Protein AF-A0A2M8NHP6-F1 (afdb_monomer_lite)

Radius of gyration: 16.98 Å; chains: 1; bounding box: 41×36×42 Å

Sequence (104 aa):
MKKRVIIGGILVTLALIVVCSGAGMTAIRRSGVAPPQFVIDLGPVQALGRLSTIPVCSYATSCLLDPSGRDVAIYTIWIIQRPALPGAPSRAIRLASLVIDDGS

Secondary structure (DSSP, 8-state):
-HHHHHHHHHHHHHHHHHHHSHHHHHHHHTTSSPPPPEEEE-SSEEEEEEEEEE-S--SHHHHHH-TT-PPEEEEEEEEEEPPSSTTSPPEEEEEEEEEE----

Foldseek 3Di:
DVVLLVVLVVVVVVLCCQCVPPVNLVCQQQVVDPRDFDWRPNDQKIKTKDKDWAQPCPDPVVCVVCVVRDTWIKIWIWIWGHDPDPPDDIDIDTPDIHTRDNDD

pLDDT: mean 76.01, std 10.3, range [48.09, 89.88]

Structure (mmCIF, N/CA/C/O backbone):
data_AF-A0A2M8NHP6-F1
#
_entry.id   AF-A0A2M8NHP6-F1
#
loop_
_atom_site.group_PDB
_atom_site.id
_atom_site.type_symbol
_atom_site.label_atom_id
_atom_site.label_alt_id
_atom_site.label_comp_id
_atom_site.label_asym_id
_atom_site.label_entity_id
_atom_site.label_seq_id
_atom_site.pdbx_PDB_ins_code
_atom_site.Cartn_x
_atom_site.Cartn_y
_atom_site.Cartn_z
_atom_site.occupancy
_atom_site.B_iso_or_equiv
_atom_site.auth_seq_id
_atom_site.auth_comp_id
_atom_site.auth_asym_id
_atom_site.auth_atom_id
_atom_site.pdbx_PDB_model_num
ATOM 1 N N . MET A 1 1 ? -20.385 -3.150 12.628 1.00 56.59 1 MET A N 1
ATOM 2 C CA . MET A 1 1 ? -18.909 -3.063 12.755 1.00 56.59 1 MET A CA 1
ATOM 3 C C . MET A 1 1 ? -18.181 -4.341 12.328 1.00 56.59 1 MET A C 1
ATOM 5 O O . MET A 1 1 ? -17.374 -4.241 11.416 1.00 56.59 1 MET A O 1
ATOM 9 N N . LYS A 1 2 ? -18.503 -5.534 12.864 1.00 61.75 2 LYS A N 1
ATOM 10 C CA . LYS A 1 2 ? -17.843 -6.817 12.501 1.00 61.75 2 LYS A CA 1
ATOM 11 C C . LYS A 1 2 ? -17.704 -7.087 10.990 1.00 61.75 2 LYS A C 1
ATOM 13 O O . LYS A 1 2 ? -16.614 -7.404 10.537 1.00 61.75 2 LYS A O 1
ATOM 18 N N . LYS A 1 3 ? -18.763 -6.887 10.191 1.00 67.31 3 LYS A N 1
ATOM 19 C CA . LYS A 1 3 ? -18.718 -7.121 8.730 1.00 67.31 3 LYS A CA 1
ATOM 20 C C . LYS A 1 3 ? -17.719 -6.218 7.988 1.00 67.31 3 LYS A C 1
ATOM 22 O O . LYS A 1 3 ? -17.046 -6.693 7.086 1.00 67.31 3 LYS A O 1
ATOM 27 N N . ARG A 1 4 ? -17.581 -4.944 8.384 1.00 67.19 4 ARG A N 1
ATOM 28 C CA . ARG A 1 4 ? -16.633 -4.001 7.754 1.00 67.19 4 ARG A CA 1
ATOM 29 C C . ARG A 1 4 ? -15.181 -4.375 8.045 1.00 67.19 4 ARG A C 1
ATOM 31 O O . ARG A 1 4 ? -14.353 -4.293 7.152 1.00 67.19 4 ARG A O 1
ATOM 38 N N . VAL A 1 5 ? -14.908 -4.848 9.261 1.00 70.88 5 VAL A N 1
ATOM 39 C CA . VAL A 1 5 ? -13.578 -5.338 9.652 1.00 70.88 5 VAL A CA 1
ATOM 40 C C . VAL A 1 5 ? -13.223 -6.620 8.896 1.00 70.88 5 VAL A C 1
ATOM 42 O O . VAL A 1 5 ? -12.102 -6.751 8.429 1.00 70.88 5 VAL A O 1
ATOM 45 N N . ILE A 1 6 ? -14.180 -7.536 8.711 1.00 76.00 6 ILE A N 1
ATOM 46 C CA . ILE A 1 6 ? -13.959 -8.772 7.942 1.00 76.00 6 ILE A CA 1
ATOM 47 C C . ILE A 1 6 ? -13.684 -8.453 6.466 1.00 76.00 6 ILE A C 1
ATOM 49 O O . ILE A 1 6 ? -12.695 -8.922 5.918 1.00 76.00 6 ILE A O 1
ATOM 53 N N . ILE A 1 7 ? -14.512 -7.614 5.836 1.00 78.94 7 ILE A N 1
ATOM 54 C CA . ILE A 1 7 ? -14.338 -7.230 4.425 1.00 78.94 7 ILE A CA 1
ATOM 55 C C . ILE A 1 7 ? -13.028 -6.457 4.228 1.00 78.94 7 ILE A C 1
ATOM 57 O O . ILE A 1 7 ? -12.269 -6.760 3.313 1.00 78.94 7 ILE A O 1
ATOM 61 N N . GLY A 1 8 ? -12.735 -5.497 5.109 1.00 73.50 8 GLY A N 1
ATOM 62 C CA . GLY A 1 8 ? -11.481 -4.751 5.073 1.00 73.50 8 GLY A CA 1
ATOM 63 C C . GLY A 1 8 ? -10.269 -5.658 5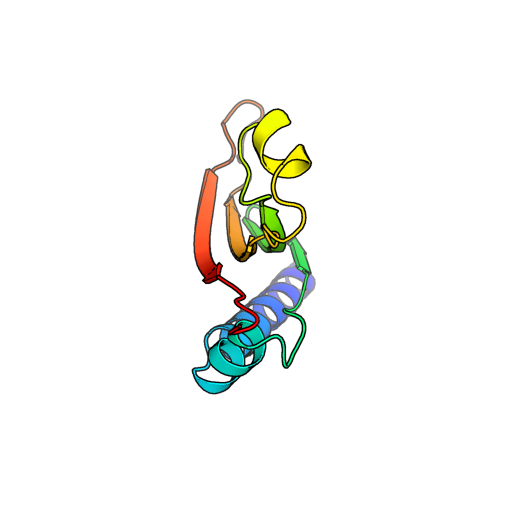.276 1.00 73.50 8 GLY A C 1
ATOM 64 O O . GLY A 1 8 ? -9.297 -5.541 4.541 1.00 73.50 8 GLY A O 1
ATOM 65 N N . GLY A 1 9 ? -10.344 -6.605 6.213 1.00 76.25 9 GLY A N 1
ATOM 66 C CA . GLY A 1 9 ? -9.293 -7.594 6.443 1.00 76.25 9 GLY A CA 1
ATOM 67 C C . GLY A 1 9 ? -9.025 -8.441 5.202 1.00 76.25 9 GLY A C 1
ATOM 68 O O . GLY A 1 9 ? -7.881 -8.530 4.775 1.00 76.25 9 GLY A O 1
ATOM 69 N N . ILE A 1 10 ? -10.074 -8.975 4.566 1.00 81.25 10 ILE A N 1
ATOM 70 C CA . ILE A 1 10 ? -9.953 -9.765 3.330 1.00 81.25 10 ILE A CA 1
ATOM 71 C C . ILE A 1 10 ? -9.313 -8.937 2.209 1.00 81.25 10 ILE A C 1
ATOM 73 O O . ILE A 1 10 ? -8.427 -9.437 1.523 1.00 81.25 10 ILE A O 1
ATOM 77 N N . LEU A 1 11 ? -9.709 -7.671 2.044 1.00 78.38 11 LEU A N 1
ATOM 78 C CA . LEU A 1 11 ? -9.118 -6.775 1.044 1.00 78.38 11 LEU A CA 1
ATOM 79 C C . LEU A 1 11 ? -7.633 -6.505 1.313 1.00 78.38 11 LEU A C 1
ATOM 81 O O . LEU A 1 11 ? -6.837 -6.533 0.377 1.00 78.38 11 LEU A O 1
ATOM 85 N N . VAL A 1 12 ? -7.246 -6.298 2.577 1.00 75.19 12 VAL A N 1
ATOM 86 C CA . VAL A 1 12 ? -5.834 -6.149 2.968 1.00 75.19 12 VAL A CA 1
ATOM 87 C C . VAL A 1 12 ? -5.059 -7.427 2.668 1.00 75.19 12 VAL A C 1
ATOM 89 O O . VAL A 1 12 ? -3.982 -7.363 2.082 1.00 75.19 12 VAL A O 1
ATOM 92 N N . THR A 1 13 ? -5.595 -8.592 3.038 1.00 78.38 13 THR A N 1
ATOM 93 C CA . THR A 1 13 ? -4.943 -9.881 2.787 1.00 78.38 13 THR A CA 1
ATOM 94 C C . THR A 1 13 ? -4.793 -10.140 1.292 1.00 78.38 13 THR A C 1
ATOM 96 O O . THR A 1 13 ? -3.718 -10.535 0.856 1.00 78.38 13 THR A O 1
ATOM 99 N N . LEU A 1 14 ? -5.823 -9.861 0.492 1.00 78.31 14 LEU A N 1
ATOM 100 C CA . LEU A 1 14 ? -5.766 -10.004 -0.960 1.00 78.31 14 LEU A CA 1
ATOM 101 C C . LEU A 1 14 ? -4.716 -9.064 -1.568 1.00 78.31 14 LEU A C 1
ATOM 103 O O . LEU A 1 14 ? -3.890 -9.505 -2.361 1.00 78.31 14 LEU A O 1
ATOM 107 N N . ALA A 1 15 ? -4.699 -7.791 -1.158 1.00 73.06 15 ALA A N 1
ATOM 108 C CA . ALA A 1 15 ? -3.709 -6.820 -1.616 1.00 73.06 15 ALA A CA 1
ATOM 109 C C . ALA A 1 15 ? -2.281 -7.248 -1.247 1.00 73.06 15 ALA A C 1
ATOM 111 O O . ALA A 1 15 ? -1.384 -7.170 -2.083 1.00 73.06 15 ALA A O 1
ATOM 112 N N . LEU A 1 16 ? -2.074 -7.762 -0.032 1.00 74.00 16 LEU A N 1
ATOM 113 C CA . LEU A 1 16 ? -0.789 -8.312 0.395 1.00 74.00 16 LEU A CA 1
ATOM 114 C C . LEU A 1 16 ? -0.395 -9.547 -0.413 1.00 74.00 16 LEU A C 1
ATOM 116 O O . LEU A 1 16 ? 0.764 -9.659 -0.782 1.00 74.00 16 LEU A O 1
ATOM 120 N N . ILE A 1 17 ? -1.324 -10.451 -0.730 1.00 76.12 17 ILE A N 1
ATOM 121 C CA . ILE A 1 17 ? -1.031 -11.621 -1.568 1.00 76.12 17 ILE A CA 1
ATOM 122 C C . ILE A 1 17 ? -0.616 -11.176 -2.970 1.00 76.12 17 ILE A C 1
ATOM 124 O O . ILE A 1 17 ? 0.395 -11.651 -3.477 1.00 76.12 17 ILE A O 1
ATOM 128 N N . VAL A 1 18 ? -1.349 -10.245 -3.588 1.00 73.75 18 VAL A N 1
ATOM 129 C CA . VAL A 1 18 ? -1.007 -9.750 -4.928 1.00 73.75 18 VAL A CA 1
ATOM 130 C C . VAL A 1 18 ? 0.347 -9.048 -4.905 1.00 73.75 18 VAL A C 1
ATOM 132 O O . VAL A 1 18 ? 1.216 -9.403 -5.696 1.00 73.75 18 VAL A O 1
ATOM 135 N N . VAL A 1 19 ? 0.568 -8.114 -3.975 1.00 71.62 19 VAL A N 1
ATOM 136 C CA . VAL A 1 19 ? 1.813 -7.336 -3.909 1.00 71.62 19 VAL A CA 1
ATOM 137 C C . VAL A 1 19 ? 3.003 -8.195 -3.497 1.00 71.62 19 VAL A C 1
ATOM 139 O O . VAL A 1 19 ? 4.049 -8.066 -4.114 1.00 71.62 19 VAL A O 1
ATOM 142 N N . CYS A 1 20 ? 2.872 -9.055 -2.485 1.00 73.25 20 CYS A N 1
ATOM 143 C CA . CYS A 1 20 ? 3.967 -9.891 -1.983 1.00 73.25 20 CYS A CA 1
ATOM 144 C C . CYS A 1 20 ? 4.156 -11.189 -2.780 1.00 73.25 20 CYS A C 1
ATOM 146 O O . CYS A 1 20 ? 5.117 -11.915 -2.526 1.00 73.25 20 CYS A O 1
ATOM 148 N N . SER A 1 21 ? 3.282 -11.504 -3.744 1.00 77.19 21 SER A N 1
ATOM 149 C CA . SER A 1 21 ? 3.565 -12.577 -4.698 1.00 77.19 21 SER A CA 1
ATOM 150 C C . SER A 1 21 ? 4.817 -12.226 -5.503 1.00 77.19 21 SER A C 1
ATOM 152 O O . SER A 1 21 ? 5.014 -11.073 -5.888 1.00 77.19 21 SER A O 1
ATOM 154 N N . GLY A 1 22 ? 5.669 -13.215 -5.790 1.00 71.56 22 GLY A N 1
ATOM 155 C CA . GLY A 1 22 ? 6.882 -12.986 -6.582 1.00 71.56 22 GLY A CA 1
ATOM 156 C C . GLY A 1 22 ? 6.578 -12.304 -7.922 1.00 71.56 22 GLY A C 1
ATOM 157 O O . GLY A 1 22 ? 7.234 -11.327 -8.273 1.00 71.56 22 GLY A O 1
ATOM 158 N N . ALA A 1 23 ? 5.518 -12.745 -8.609 1.00 72.06 23 ALA A N 1
ATOM 159 C CA . ALA A 1 23 ? 5.065 -12.163 -9.871 1.00 72.06 23 ALA A CA 1
ATOM 160 C C . ALA A 1 23 ? 4.580 -10.710 -9.714 1.00 72.06 23 ALA A C 1
ATOM 162 O O . ALA A 1 23 ? 5.007 -9.836 -10.469 1.00 72.06 23 ALA A O 1
ATOM 163 N N . GLY A 1 24 ? 3.745 -10.429 -8.708 1.00 71.94 24 GLY A N 1
ATOM 164 C CA . GLY A 1 24 ? 3.248 -9.079 -8.443 1.00 71.94 24 GLY A CA 1
ATOM 165 C C . GLY A 1 24 ? 4.364 -8.110 -8.064 1.00 71.94 24 GLY A C 1
ATOM 166 O O . GLY A 1 24 ? 4.447 -7.032 -8.647 1.00 71.94 24 GLY A O 1
ATOM 167 N N . MET A 1 25 ? 5.292 -8.517 -7.189 1.00 73.88 25 MET A N 1
ATOM 168 C CA . MET A 1 25 ? 6.478 -7.715 -6.876 1.00 73.88 25 MET A CA 1
ATOM 169 C C . MET A 1 25 ? 7.289 -7.406 -8.131 1.00 73.88 25 MET A C 1
ATOM 171 O O . MET A 1 25 ? 7.691 -6.264 -8.316 1.00 73.88 25 MET A O 1
ATOM 175 N N . THR A 1 26 ? 7.537 -8.390 -9.002 1.00 76.56 26 THR A N 1
ATOM 176 C CA . THR A 1 26 ? 8.321 -8.156 -10.226 1.00 76.56 26 THR A CA 1
ATOM 177 C C . THR A 1 26 ? 7.615 -7.240 -11.221 1.00 76.56 26 THR A C 1
ATOM 179 O O . THR A 1 26 ? 8.267 -6.381 -11.811 1.00 76.56 26 THR A O 1
ATOM 182 N N . ALA A 1 27 ? 6.295 -7.377 -11.377 1.00 75.44 27 ALA A N 1
ATOM 183 C CA . ALA A 1 27 ? 5.499 -6.538 -12.267 1.00 75.44 27 ALA A CA 1
ATOM 184 C C . ALA A 1 27 ? 5.433 -5.087 -11.771 1.00 75.44 27 ALA A C 1
ATOM 186 O O . ALA A 1 27 ? 5.567 -4.162 -12.568 1.00 75.44 27 ALA A O 1
ATOM 187 N N . ILE A 1 28 ? 5.290 -4.894 -10.456 1.00 76.50 28 ILE A N 1
ATOM 188 C CA . ILE A 1 28 ? 5.318 -3.570 -9.826 1.00 76.50 28 ILE A CA 1
ATOM 189 C C . ILE A 1 28 ? 6.723 -2.971 -9.900 1.00 76.50 28 ILE A C 1
ATOM 191 O O . ILE A 1 28 ? 6.856 -1.795 -10.211 1.00 76.50 28 ILE A O 1
ATOM 195 N N . ARG A 1 29 ? 7.775 -3.763 -9.638 1.00 75.19 29 ARG A N 1
ATOM 196 C CA . ARG A 1 29 ? 9.161 -3.271 -9.679 1.00 75.19 29 ARG A CA 1
ATOM 197 C C . ARG A 1 29 ? 9.530 -2.709 -11.038 1.00 75.19 29 ARG A C 1
ATOM 199 O O . ARG A 1 29 ? 10.154 -1.668 -11.056 1.00 75.19 29 ARG A O 1
ATOM 206 N N . ARG A 1 30 ? 9.144 -3.387 -12.122 1.00 78.19 30 ARG A N 1
ATOM 207 C CA . ARG A 1 30 ? 9.448 -2.996 -13.510 1.00 78.19 30 ARG A CA 1
ATOM 208 C C . ARG A 1 30 ? 8.455 -1.988 -14.097 1.00 78.19 30 ARG A C 1
ATOM 210 O O . ARG A 1 30 ? 8.345 -1.899 -15.316 1.00 78.19 30 ARG A O 1
ATOM 217 N N . SER A 1 31 ? 7.638 -1.347 -13.260 1.00 72.31 31 SER A N 1
ATOM 218 C CA . SER A 1 31 ? 6.560 -0.437 -13.679 1.00 72.31 31 SER A CA 1
ATOM 219 C C . SER A 1 31 ? 5.575 -1.010 -14.706 1.00 72.31 31 SER A C 1
ATOM 221 O O . SER A 1 31 ? 4.845 -0.270 -15.361 1.00 72.31 31 SER A O 1
ATOM 223 N N . GLY A 1 32 ? 5.493 -2.338 -14.825 1.00 71.56 32 GLY A N 1
ATOM 224 C CA . GLY A 1 32 ? 4.536 -3.008 -15.705 1.00 71.56 32 GLY A CA 1
ATOM 225 C C . GLY A 1 32 ? 3.107 -2.954 -15.163 1.00 71.56 32 GLY A C 1
ATOM 226 O O . GLY A 1 32 ? 2.152 -3.069 -15.926 1.00 71.56 32 GLY A O 1
ATOM 227 N N . VAL A 1 33 ? 2.953 -2.772 -13.846 1.00 76.81 33 VAL A N 1
ATOM 228 C CA . VAL A 1 33 ? 1.663 -2.603 -13.167 1.00 76.81 33 VAL A CA 1
ATOM 229 C C . VAL A 1 33 ? 1.798 -1.545 -12.075 1.00 76.81 33 VAL A C 1
ATOM 231 O O . VAL A 1 33 ? 2.678 -1.637 -11.219 1.00 76.81 33 VAL A O 1
ATOM 234 N N . ALA A 1 34 ? 0.892 -0.564 -12.062 1.00 79.12 34 ALA A N 1
ATOM 235 C CA . ALA A 1 34 ? 0.827 0.415 -10.982 1.00 79.12 34 ALA A CA 1
ATOM 236 C C . ALA A 1 34 ? 0.450 -0.279 -9.658 1.00 79.12 34 ALA A C 1
ATOM 238 O O . ALA A 1 34 ? -0.532 -1.030 -9.617 1.00 79.12 34 ALA A O 1
ATOM 239 N N . PRO A 1 35 ? 1.188 -0.045 -8.559 1.00 81.19 35 PRO A N 1
ATOM 240 C CA . PRO A 1 35 ? 0.879 -0.688 -7.294 1.00 81.19 35 PRO A CA 1
ATOM 241 C C . PRO A 1 35 ? -0.467 -0.194 -6.739 1.00 81.19 35 PRO A C 1
ATOM 243 O O . PRO A 1 35 ? -0.792 0.993 -6.860 1.00 81.19 35 PRO A O 1
ATOM 246 N N . PRO A 1 36 ? -1.246 -1.066 -6.077 1.00 81.88 36 PRO A N 1
ATOM 247 C CA . PRO A 1 3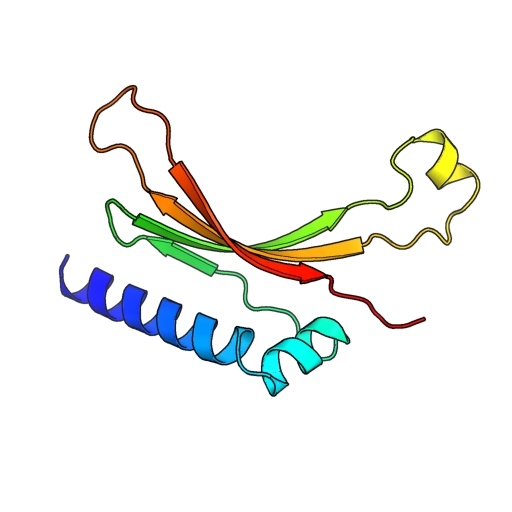6 ? -2.551 -0.692 -5.553 1.00 81.88 36 PRO A CA 1
ATOM 248 C C . PRO A 1 36 ? -2.409 0.342 -4.433 1.00 81.88 36 PRO A C 1
ATOM 250 O O . PRO A 1 36 ? -1.694 0.125 -3.455 1.00 81.88 36 PRO A O 1
ATOM 253 N N . GLN A 1 37 ? -3.121 1.459 -4.533 1.00 86.62 37 GLN A N 1
ATOM 254 C CA . GLN A 1 37 ? -3.193 2.438 -3.451 1.00 86.62 37 GLN A CA 1
ATOM 255 C C . GLN A 1 37 ? -4.452 2.195 -2.628 1.00 86.62 37 GLN A C 1
ATOM 257 O O . GLN A 1 37 ? -5.552 2.123 -3.174 1.00 86.62 37 GLN A O 1
ATOM 262 N N . PHE A 1 38 ? -4.304 2.049 -1.315 1.00 85.31 38 PHE A N 1
ATOM 263 C CA . PHE A 1 38 ? -5.438 1.776 -0.439 1.00 85.31 38 PHE A CA 1
ATOM 264 C C . PHE A 1 38 ? -5.245 2.386 0.941 1.00 85.31 38 PHE A C 1
ATOM 266 O O . PHE A 1 38 ? -4.125 2.530 1.429 1.00 85.31 38 PHE A O 1
ATOM 273 N N . VAL A 1 39 ? -6.368 2.700 1.584 1.00 88.81 39 VAL A N 1
ATOM 274 C CA . VAL A 1 39 ? -6.451 3.061 2.998 1.00 88.81 39 VAL A CA 1
ATOM 275 C C . VAL A 1 39 ? -7.640 2.305 3.570 1.00 88.81 39 VAL A C 1
ATOM 277 O O . VAL A 1 39 ? -8.786 2.581 3.222 1.00 88.81 39 VAL A O 1
ATOM 280 N N . ILE A 1 40 ? -7.367 1.318 4.415 1.00 85.25 40 ILE A N 1
ATOM 281 C CA . ILE A 1 40 ? -8.380 0.436 4.985 1.00 85.25 40 ILE A CA 1
ATOM 282 C C . ILE A 1 40 ? -8.410 0.648 6.491 1.00 85.25 40 ILE A C 1
ATOM 284 O O . ILE A 1 40 ? -7.434 0.405 7.200 1.00 85.25 40 ILE A O 1
ATOM 288 N N . ASP A 1 41 ? -9.559 1.112 6.967 1.00 85.69 41 ASP A N 1
ATOM 289 C CA . ASP A 1 41 ? -9.832 1.357 8.374 1.00 85.69 41 ASP A CA 1
ATOM 290 C C . ASP A 1 41 ? -10.449 0.103 9.018 1.00 85.69 41 ASP A C 1
ATOM 292 O O . ASP A 1 41 ? -11.549 -0.323 8.658 1.00 85.69 41 ASP A O 1
ATOM 296 N N . LEU A 1 42 ? -9.732 -0.492 9.973 1.00 82.69 42 LEU A N 1
ATOM 297 C CA . LEU A 1 42 ? -10.152 -1.667 10.741 1.00 82.69 42 LEU A CA 1
ATOM 298 C C . LEU A 1 42 ? -10.413 -1.316 12.217 1.00 82.69 42 LEU A C 1
ATOM 300 O O . LEU A 1 42 ? -10.379 -2.196 13.075 1.00 82.69 42 LEU A O 1
ATOM 304 N N . GLY A 1 43 ? -10.679 -0.042 12.530 1.00 83.88 43 GLY A N 1
ATOM 305 C CA . GLY A 1 43 ? -10.869 0.464 13.890 1.00 83.88 43 GLY A CA 1
ATOM 306 C C . GLY A 1 43 ? -9.540 0.871 14.538 1.00 83.88 43 GLY A C 1
ATOM 307 O O . GLY A 1 43 ? -8.937 1.856 14.104 1.00 83.88 43 GLY A O 1
ATOM 308 N N . PRO A 1 44 ? -9.037 0.155 15.562 1.00 84.19 44 PRO A N 1
ATOM 309 C CA . PRO A 1 44 ? -7.765 0.503 16.205 1.00 84.19 44 PRO A CA 1
ATOM 310 C C . PRO A 1 44 ? -6.554 0.315 15.280 1.00 84.19 44 PRO A C 1
ATOM 312 O O . PRO A 1 44 ? -5.459 0.761 15.605 1.00 84.19 44 PRO A O 1
ATOM 315 N N . VAL A 1 45 ? -6.740 -0.333 14.130 1.00 85.44 45 VAL A N 1
ATOM 316 C CA . VAL A 1 45 ? -5.703 -0.568 13.128 1.00 85.44 45 VAL A CA 1
ATOM 317 C C . VAL A 1 45 ? -6.152 0.014 11.793 1.00 85.44 45 VAL A C 1
ATOM 319 O O . VAL A 1 45 ? -7.311 -0.114 11.408 1.00 85.44 45 VAL A O 1
ATOM 322 N N . GLN A 1 46 ? -5.230 0.643 11.081 1.00 88.06 46 GLN A N 1
ATOM 323 C CA . GLN A 1 46 ? -5.408 1.141 9.728 1.00 88.06 46 GLN A CA 1
ATOM 324 C C . GLN A 1 46 ? -4.292 0.568 8.857 1.00 88.06 46 GLN A C 1
ATOM 326 O O . GLN A 1 46 ? -3.120 0.699 9.189 1.00 88.06 46 GLN A O 1
ATOM 331 N N . ALA A 1 47 ? -4.642 -0.074 7.749 1.00 87.06 47 ALA A N 1
ATOM 332 C CA . ALA A 1 47 ? -3.674 -0.538 6.763 1.00 87.06 47 ALA A CA 1
ATOM 333 C C . ALA A 1 47 ? -3.644 0.446 5.595 1.00 87.06 47 ALA A C 1
ATOM 335 O O . ALA A 1 47 ? -4.698 0.883 5.131 1.00 87.06 47 ALA A O 1
ATOM 336 N N . LEU A 1 48 ? -2.458 0.789 5.105 1.00 89.25 48 LEU A N 1
ATOM 337 C CA . LEU A 1 48 ? -2.319 1.652 3.940 1.00 89.25 48 LEU A CA 1
ATOM 338 C C . LEU A 1 48 ? -1.230 1.153 2.998 1.00 89.25 48 LEU A C 1
ATOM 340 O O . LEU A 1 48 ? -0.161 0.740 3.436 1.00 89.25 48 LEU A O 1
ATOM 34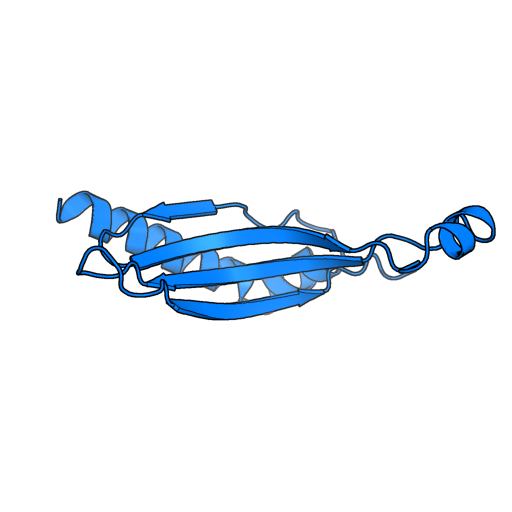4 N N . GLY A 1 49 ? -1.503 1.223 1.705 1.00 88.75 49 GLY A N 1
ATOM 345 C CA . GLY A 1 49 ? -0.528 1.023 0.642 1.00 88.75 49 GLY A CA 1
ATOM 346 C C . GLY A 1 49 ? -0.403 2.321 -0.131 1.00 88.75 49 GLY A C 1
ATOM 347 O O . GLY A 1 49 ? -1.409 2.834 -0.626 1.00 88.75 49 GLY A O 1
ATOM 348 N N . ARG A 1 50 ? 0.805 2.885 -0.208 1.00 88.81 50 ARG A N 1
ATOM 349 C CA . ARG A 1 50 ? 1.029 4.172 -0.873 1.00 88.81 50 ARG A CA 1
ATOM 350 C C . ARG A 1 50 ? 2.318 4.170 -1.679 1.00 88.81 50 ARG A C 1
ATOM 352 O O . ARG A 1 50 ? 3.345 3.671 -1.229 1.00 88.81 50 ARG A O 1
ATOM 359 N N . LEU A 1 51 ? 2.235 4.771 -2.862 1.00 86.75 51 LEU A N 1
ATOM 360 C CA . LEU A 1 51 ? 3.384 5.113 -3.685 1.00 86.75 51 LEU A CA 1
ATOM 361 C C . LEU A 1 51 ? 3.894 6.500 -3.280 1.00 86.75 51 LEU A C 1
ATOM 363 O O . LEU A 1 51 ? 3.113 7.452 -3.220 1.00 86.75 51 LEU A O 1
ATOM 367 N N . SER A 1 52 ? 5.183 6.605 -2.986 1.00 84.88 52 SER A N 1
ATOM 368 C CA . SER A 1 52 ? 5.882 7.861 -2.713 1.00 84.88 52 SER A CA 1
ATOM 369 C C . SER A 1 52 ? 7.019 8.036 -3.707 1.00 84.88 52 SER A C 1
ATOM 371 O O . SER A 1 52 ? 7.789 7.101 -3.901 1.00 84.88 52 SER A O 1
ATOM 373 N N . THR A 1 53 ? 7.144 9.216 -4.302 1.00 81.94 53 THR A N 1
ATOM 374 C CA . THR A 1 53 ? 8.281 9.586 -5.148 1.00 81.94 53 THR A CA 1
ATOM 375 C C . THR A 1 53 ? 9.269 10.407 -4.331 1.00 81.94 53 THR A C 1
ATOM 377 O O . THR A 1 53 ? 8.875 11.283 -3.560 1.00 81.94 53 THR A O 1
ATOM 380 N N . ILE A 1 54 ? 10.551 10.078 -4.447 1.00 73.94 54 ILE A N 1
ATOM 381 C CA . ILE A 1 54 ? 11.646 10.780 -3.786 1.00 73.94 54 ILE A CA 1
ATOM 382 C C . ILE A 1 54 ? 12.566 11.304 -4.887 1.00 73.94 54 ILE A C 1
ATOM 384 O O . ILE A 1 54 ? 13.121 10.488 -5.627 1.00 73.94 54 ILE A O 1
ATOM 388 N N . PRO A 1 55 ? 12.754 12.628 -5.002 1.00 70.06 55 PRO A N 1
ATOM 389 C CA . PRO A 1 55 ? 13.715 13.167 -5.949 1.00 70.06 55 PRO A CA 1
ATOM 390 C C . PRO A 1 55 ? 15.122 12.721 -5.554 1.00 70.06 55 PRO A C 1
ATOM 392 O O . PRO A 1 55 ? 15.538 12.880 -4.405 1.00 70.06 55 PRO A O 1
ATOM 395 N N . VAL A 1 56 ? 15.855 12.133 -6.502 1.00 67.06 56 VAL A N 1
ATOM 396 C CA . VAL A 1 56 ? 17.221 11.627 -6.263 1.00 67.06 56 VAL A CA 1
ATOM 397 C C . VAL A 1 56 ? 18.190 12.772 -5.998 1.00 67.06 56 VAL A C 1
ATOM 399 O O . VAL A 1 56 ? 19.141 12.636 -5.228 1.00 67.06 56 VAL A O 1
ATOM 402 N N . CYS A 1 57 ? 17.916 13.942 -6.562 1.00 65.00 57 CYS A N 1
ATOM 403 C CA . CYS A 1 57 ? 18.651 15.152 -6.258 1.00 65.00 57 CYS A CA 1
ATOM 404 C C . CYS A 1 57 ? 18.085 15.805 -4.982 1.00 65.00 57 CYS A C 1
ATOM 406 O O . CYS A 1 57 ? 17.203 16.657 -4.997 1.00 65.00 57 CYS A O 1
ATOM 408 N N . SER A 1 58 ? 18.625 15.377 -3.838 1.00 60.56 58 SER A N 1
ATOM 409 C CA . SER A 1 58 ? 18.257 15.842 -2.490 1.00 60.56 58 SER A CA 1
ATOM 410 C C . SER A 1 58 ? 18.598 17.314 -2.204 1.00 60.56 58 SER A C 1
ATOM 412 O O . SER A 1 58 ? 18.126 17.873 -1.215 1.00 60.56 58 SER A O 1
ATOM 414 N N . TYR A 1 59 ? 19.384 17.956 -3.075 1.00 58.31 59 TYR A N 1
ATOM 415 C CA . TYR A 1 59 ? 19.689 19.385 -3.045 1.00 58.31 59 TYR A CA 1
ATOM 416 C C . TYR A 1 59 ? 19.087 20.070 -4.272 1.00 58.31 59 TYR A C 1
ATOM 418 O O . TYR A 1 59 ? 19.355 19.670 -5.404 1.00 58.31 59 TYR A O 1
ATOM 426 N N . ALA A 1 60 ? 18.309 21.134 -4.044 1.00 58.47 60 ALA A N 1
ATOM 427 C CA . ALA A 1 60 ? 17.591 21.881 -5.084 1.00 58.47 60 ALA A CA 1
ATOM 428 C C . ALA A 1 60 ? 18.493 22.337 -6.250 1.00 58.47 60 ALA A C 1
ATOM 430 O O . ALA A 1 60 ? 18.051 22.394 -7.394 1.00 58.47 60 ALA A O 1
ATOM 431 N N . THR A 1 61 ? 19.769 22.613 -5.976 1.00 56.56 61 THR A N 1
ATOM 432 C CA . THR A 1 61 ? 20.775 22.956 -6.986 1.00 56.56 61 THR A CA 1
ATOM 433 C C . THR A 1 61 ? 21.197 21.767 -7.847 1.00 56.56 61 THR A C 1
ATOM 435 O O . THR A 1 61 ? 21.416 21.947 -9.037 1.00 56.56 61 THR A O 1
ATOM 438 N N . SER A 1 62 ? 21.261 20.548 -7.312 1.00 57.12 62 SER A N 1
ATOM 439 C CA . SER A 1 62 ? 21.669 19.365 -8.082 1.00 57.12 62 SER A CA 1
ATOM 440 C C . SER A 1 62 ? 20.620 18.942 -9.118 1.00 57.12 62 SER A C 1
ATOM 442 O O . SER A 1 62 ? 20.998 18.500 -10.197 1.00 57.12 62 SER A O 1
ATOM 444 N N . CYS A 1 63 ? 19.321 19.147 -8.850 1.00 56.78 63 CYS A N 1
ATOM 445 C CA . CYS A 1 63 ? 18.265 18.880 -9.842 1.00 56.78 63 CYS A CA 1
ATOM 446 C C . CYS A 1 63 ? 18.272 19.870 -11.022 1.00 56.78 63 CYS A C 1
ATOM 448 O O . CYS A 1 63 ? 17.745 19.555 -12.084 1.00 56.78 63 CYS A O 1
ATOM 450 N N . LEU A 1 64 ? 18.846 21.070 -10.854 1.00 59.19 64 LEU A N 1
ATOM 451 C CA . LEU A 1 64 ? 18.964 22.066 -11.928 1.00 59.19 64 LEU A CA 1
ATOM 452 C C . LEU A 1 64 ? 20.099 21.741 -12.909 1.00 59.19 64 LEU A C 1
ATOM 454 O O . LEU A 1 64 ? 20.012 22.122 -14.074 1.00 59.19 64 LEU A O 1
ATOM 458 N N . LEU A 1 65 ? 21.162 21.077 -12.440 1.00 64.06 65 LEU A N 1
ATOM 459 C CA . LEU A 1 65 ? 22.320 20.723 -13.268 1.00 64.06 65 LEU A CA 1
ATOM 460 C C . LEU A 1 65 ? 22.179 19.369 -13.967 1.00 64.06 65 LEU A C 1
ATOM 462 O O . LEU A 1 65 ? 22.792 19.179 -15.014 1.00 64.06 65 LEU A O 1
ATOM 466 N N . ASP A 1 66 ? 21.378 18.456 -13.417 1.00 55.72 66 ASP A N 1
ATOM 467 C CA . ASP A 1 66 ? 21.127 17.158 -14.032 1.00 55.72 66 ASP A CA 1
ATOM 468 C C . ASP A 1 66 ? 19.620 16.844 -14.072 1.00 55.72 66 ASP A C 1
ATOM 470 O O . ASP A 1 66 ? 19.085 16.188 -13.172 1.00 55.72 66 ASP A O 1
ATOM 474 N N . PRO A 1 67 ? 18.900 17.310 -15.113 1.00 55.28 67 PRO A N 1
ATOM 475 C CA . PRO A 1 67 ? 17.471 17.046 -15.270 1.00 55.28 67 PRO A CA 1
ATOM 476 C C . PRO A 1 67 ? 17.169 15.567 -15.566 1.00 55.28 67 PRO A C 1
ATOM 478 O O . PRO A 1 67 ? 16.001 15.193 -15.664 1.00 55.28 67 PRO A O 1
ATOM 481 N N . SER A 1 68 ? 18.199 14.725 -15.733 1.00 56.16 68 SER A N 1
ATOM 482 C CA . SER A 1 68 ? 18.046 13.284 -15.935 1.00 56.16 68 SER A CA 1
ATOM 483 C C . SER A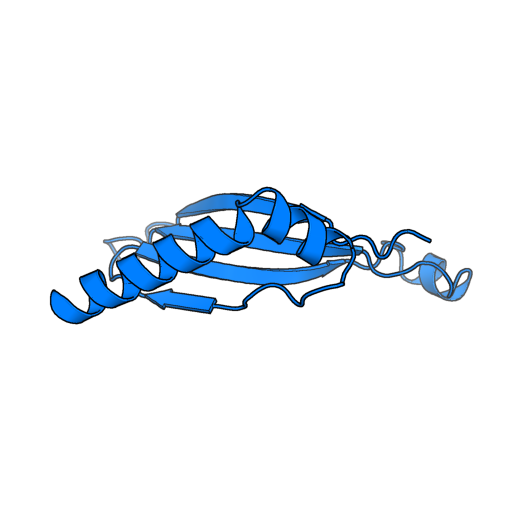 1 68 ? 17.952 12.489 -14.630 1.00 56.16 68 SER A C 1
ATOM 485 O O . SER A 1 68 ? 17.617 11.304 -14.678 1.00 56.16 68 SER A O 1
ATOM 487 N N . GLY A 1 69 ? 18.186 13.127 -13.473 1.00 57.38 69 GLY A N 1
ATOM 488 C CA . GLY A 1 69 ? 18.013 12.525 -12.152 1.00 57.38 69 GLY A CA 1
ATOM 489 C C . GLY A 1 69 ? 16.561 12.110 -11.916 1.00 57.38 69 GLY A C 1
ATOM 490 O O . GLY A 1 69 ? 15.772 12.878 -11.373 1.00 57.38 69 GLY A O 1
ATOM 491 N N . ARG A 1 70 ? 16.194 10.904 -12.358 1.00 65.44 70 ARG A N 1
ATOM 492 C CA . ARG A 1 70 ? 14.838 10.359 -12.228 1.00 65.44 70 ARG A CA 1
ATOM 493 C C . ARG A 1 70 ? 14.443 10.256 -10.763 1.00 65.44 70 ARG A C 1
ATOM 495 O O . ARG A 1 70 ? 15.205 9.740 -9.952 1.00 65.44 70 ARG A O 1
ATOM 502 N N . ASP A 1 71 ? 13.225 10.686 -10.447 1.00 73.19 71 ASP A N 1
ATOM 503 C CA . ASP A 1 71 ? 12.618 10.443 -9.142 1.00 73.19 71 ASP A CA 1
ATOM 504 C C . ASP A 1 71 ? 12.561 8.936 -8.864 1.00 73.19 71 ASP A C 1
ATOM 506 O O . ASP A 1 71 ? 12.065 8.156 -9.680 1.00 73.19 71 ASP A O 1
ATOM 510 N N . VAL A 1 72 ? 13.022 8.517 -7.686 1.00 77.25 72 VAL A N 1
ATOM 511 C CA . VAL A 1 72 ? 12.875 7.130 -7.243 1.00 77.25 72 VAL A CA 1
ATOM 512 C C . VAL A 1 72 ? 11.482 6.959 -6.665 1.00 77.25 72 VAL A C 1
ATOM 514 O O . VAL A 1 72 ? 11.101 7.606 -5.686 1.00 77.25 72 VAL A O 1
ATOM 517 N N . ALA A 1 73 ? 10.714 6.050 -7.253 1.00 84.12 73 ALA A N 1
ATOM 518 C CA . ALA A 1 73 ? 9.407 5.682 -6.751 1.00 84.12 73 ALA A CA 1
ATOM 519 C C . ALA A 1 73 ? 9.544 4.530 -5.743 1.00 84.12 73 ALA A C 1
ATOM 521 O O . ALA A 1 73 ? 10.159 3.504 -6.008 1.00 84.12 73 ALA A O 1
ATOM 522 N N . ILE A 1 74 ? 8.964 4.684 -4.557 1.00 85.62 74 ILE A N 1
ATOM 523 C CA . ILE A 1 74 ? 8.946 3.660 -3.512 1.00 85.62 74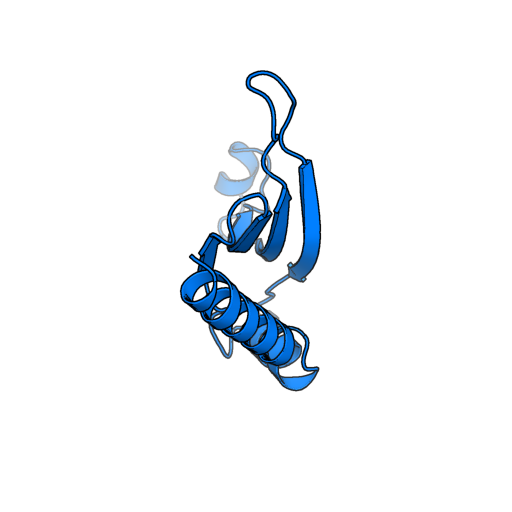 ILE A CA 1
ATOM 524 C C . ILE A 1 74 ? 7.501 3.374 -3.148 1.00 85.62 74 ILE A C 1
ATOM 526 O O . ILE A 1 74 ? 6.763 4.252 -2.700 1.00 85.62 74 ILE A O 1
ATOM 530 N N . TYR A 1 75 ? 7.093 2.123 -3.306 1.00 86.62 75 TYR A N 1
ATOM 531 C CA . TYR A 1 75 ? 5.816 1.651 -2.811 1.00 86.62 75 TYR A CA 1
ATOM 532 C C . TYR A 1 75 ? 5.979 1.071 -1.413 1.00 86.62 75 TYR A C 1
ATOM 534 O O . TYR A 1 75 ? 6.776 0.159 -1.198 1.00 86.62 75 TYR A O 1
ATOM 542 N N . THR A 1 76 ? 5.217 1.593 -0.455 1.00 87.88 76 THR A N 1
ATOM 543 C CA . THR A 1 76 ? 5.303 1.169 0.942 1.00 87.88 76 THR A CA 1
ATOM 544 C C . THR A 1 76 ? 3.933 0.792 1.483 1.00 87.88 76 THR A C 1
ATOM 546 O O . THR A 1 76 ? 2.959 1.531 1.319 1.00 87.88 76 THR A O 1
ATOM 549 N N . ILE A 1 77 ? 3.875 -0.346 2.173 1.00 88.19 77 ILE A N 1
ATOM 550 C CA . ILE A 1 77 ? 2.701 -0.790 2.919 1.00 88.19 77 ILE A CA 1
ATOM 551 C C . ILE A 1 77 ? 2.953 -0.571 4.409 1.00 88.19 77 ILE A C 1
ATOM 553 O O . ILE A 1 77 ? 3.944 -1.062 4.959 1.00 88.19 77 ILE A O 1
ATOM 557 N N . TRP A 1 78 ? 2.031 0.124 5.069 1.00 89.88 78 TRP A N 1
ATOM 558 C CA . TRP A 1 78 ? 2.067 0.379 6.502 1.00 89.88 78 TRP A CA 1
ATOM 559 C C . TRP A 1 78 ? 0.845 -0.191 7.210 1.00 89.88 78 TRP A C 1
ATOM 561 O O . TRP A 1 78 ? -0.270 -0.181 6.687 1.00 89.88 78 TRP A O 1
ATOM 571 N N . ILE A 1 79 ? 1.061 -0.611 8.450 1.00 89.00 79 ILE A N 1
ATOM 572 C CA . ILE A 1 79 ? 0.018 -0.791 9.451 1.00 89.00 79 ILE A CA 1
ATOM 573 C C . ILE A 1 79 ? 0.183 0.321 10.480 1.00 89.00 79 ILE A C 1
ATOM 575 O O . ILE A 1 79 ? 1.198 0.396 11.166 1.00 89.00 79 ILE A O 1
ATOM 579 N N . ILE A 1 80 ? -0.824 1.175 10.606 1.00 89.25 80 ILE A N 1
ATOM 580 C CA . ILE A 1 80 ? -0.914 2.199 11.638 1.00 89.25 80 ILE A CA 1
ATOM 581 C C . ILE A 1 80 ? -1.833 1.686 12.739 1.00 89.25 80 ILE A C 1
ATOM 583 O O . ILE A 1 80 ? -3.029 1.489 12.533 1.00 89.25 80 ILE A O 1
ATOM 587 N N . GLN A 1 81 ? -1.288 1.506 13.933 1.00 88.00 81 GLN A N 1
ATOM 588 C CA . GLN A 1 81 ? -2.069 1.297 15.137 1.00 88.00 81 GLN A CA 1
ATOM 589 C C . GLN A 1 81 ? -2.432 2.661 15.725 1.00 88.00 81 GLN A C 1
ATOM 591 O O . GLN A 1 81 ? -1.559 3.447 16.112 1.00 88.00 81 GLN A O 1
ATOM 596 N N . ARG A 1 82 ? -3.734 2.951 15.769 1.00 84.50 82 ARG A N 1
ATOM 597 C CA . ARG A 1 82 ? -4.256 4.158 16.398 1.00 84.50 82 ARG A CA 1
ATOM 598 C C . ARG A 1 82 ? -4.239 4.003 17.919 1.00 84.50 82 ARG A C 1
ATOM 600 O O . ARG A 1 82 ? -4.551 2.925 18.431 1.00 84.50 82 ARG A O 1
ATOM 607 N N . PRO A 1 83 ? -3.867 5.067 18.640 1.00 80.56 83 PRO A N 1
ATOM 608 C CA . PRO A 1 83 ? -3.877 5.053 20.090 1.00 80.56 83 PRO A CA 1
ATOM 609 C C . PRO A 1 83 ? -5.308 4.864 20.602 1.00 80.56 83 PRO A C 1
ATOM 611 O O . PRO A 1 83 ? -6.249 5.469 20.093 1.00 80.56 83 PRO A O 1
ATOM 614 N N . ALA A 1 84 ? -5.468 4.017 21.619 1.00 75.81 84 ALA A N 1
ATOM 615 C CA . ALA A 1 84 ? -6.757 3.813 22.279 1.00 75.81 84 ALA A CA 1
ATOM 616 C C . ALA A 1 84 ? -7.135 4.988 23.198 1.00 75.81 84 ALA A C 1
ATOM 618 O O . ALA A 1 84 ? -8.311 5.176 23.496 1.00 75.81 84 ALA A O 1
ATOM 619 N N . LEU A 1 85 ? -6.144 5.774 23.639 1.00 80.31 85 LEU A N 1
ATOM 620 C CA . LEU A 1 85 ? -6.330 6.940 24.497 1.00 80.31 85 LEU A CA 1
ATOM 621 C C . LEU A 1 85 ? -5.959 8.236 23.757 1.00 80.31 85 LEU A C 1
ATOM 623 O O . LEU A 1 85 ? -4.952 8.255 23.040 1.00 80.31 85 LEU A O 1
ATOM 627 N N . PRO A 1 86 ? -6.703 9.335 23.976 1.00 68.62 86 PRO A N 1
ATOM 628 C CA . PRO A 1 86 ? -6.292 10.661 23.529 1.00 68.62 86 PRO A CA 1
ATOM 629 C C . PRO A 1 86 ? -4.934 11.018 24.155 1.00 68.62 86 PRO A C 1
ATOM 631 O O . PRO A 1 86 ? -4.805 11.029 25.375 1.00 68.62 86 PRO A O 1
ATOM 634 N N . GLY A 1 87 ? -3.917 11.278 23.329 1.00 73.19 87 GLY A N 1
ATOM 635 C CA . GLY A 1 87 ? -2.583 11.708 23.774 1.00 73.19 87 GLY A CA 1
ATOM 636 C C . GLY A 1 87 ? -1.465 10.664 23.664 1.00 73.19 87 GLY A C 1
ATOM 637 O O . GLY A 1 87 ? -0.299 11.027 23.785 1.00 73.19 87 GLY A O 1
ATOM 638 N N . ALA A 1 88 ? -1.769 9.393 23.379 1.00 79.31 88 ALA A N 1
ATOM 639 C CA . ALA A 1 88 ? -0.726 8.414 23.064 1.00 79.31 88 ALA A CA 1
ATOM 640 C C . ALA A 1 88 ? -0.289 8.525 21.584 1.00 79.31 88 ALA A C 1
ATOM 642 O O . ALA A 1 88 ? -1.125 8.811 20.724 1.00 79.31 88 ALA A O 1
ATOM 643 N N . PRO A 1 89 ? 0.995 8.297 21.251 1.00 80.88 89 PRO A N 1
ATOM 644 C CA . PRO A 1 89 ? 1.461 8.360 19.869 1.00 80.88 89 PRO A CA 1
ATOM 645 C C . PRO A 1 89 ? 0.894 7.201 19.040 1.00 80.88 89 PRO A C 1
ATOM 647 O O . PRO A 1 89 ? 0.772 6.069 19.519 1.00 80.88 89 PRO A O 1
ATOM 650 N N . SER A 1 90 ? 0.576 7.468 17.773 1.00 83.38 90 SER A N 1
ATOM 651 C CA . SER A 1 90 ? 0.291 6.410 16.804 1.00 83.38 90 SER A CA 1
ATOM 652 C C . SER A 1 90 ? 1.556 5.596 16.532 1.00 83.38 90 SER A C 1
ATOM 654 O O . SER A 1 90 ? 2.664 6.130 16.472 1.00 83.38 90 SER A O 1
ATOM 656 N N . ARG A 1 91 ? 1.402 4.279 16.372 1.00 87.81 91 ARG A N 1
ATOM 657 C CA . ARG A 1 91 ? 2.509 3.397 15.977 1.00 87.81 91 ARG A CA 1
ATOM 658 C C . ARG A 1 91 ? 2.341 3.015 14.520 1.00 87.81 91 ARG A C 1
ATOM 660 O O . ARG A 1 91 ? 1.326 2.428 14.163 1.00 87.81 91 ARG A O 1
ATOM 667 N N . ALA A 1 92 ? 3.329 3.329 13.692 1.00 87.94 92 ALA A N 1
ATOM 668 C CA . ALA A 1 92 ? 3.373 2.900 12.301 1.00 87.94 92 ALA A CA 1
ATOM 669 C C . ALA A 1 92 ? 4.385 1.760 12.148 1.00 87.94 92 ALA A C 1
ATOM 671 O O . ALA A 1 92 ? 5.547 1.892 12.525 1.00 87.94 92 ALA A O 1
ATOM 672 N N . ILE A 1 93 ? 3.937 0.640 11.593 1.00 88.56 93 ILE A N 1
ATOM 673 C CA . ILE A 1 93 ? 4.755 -0.528 11.281 1.00 88.56 93 ILE A CA 1
ATOM 674 C C . ILE A 1 93 ? 4.849 -0.619 9.764 1.00 88.56 93 ILE A C 1
ATOM 676 O O . ILE A 1 93 ? 3.831 -0.724 9.079 1.00 88.56 93 ILE A O 1
ATOM 680 N N . ARG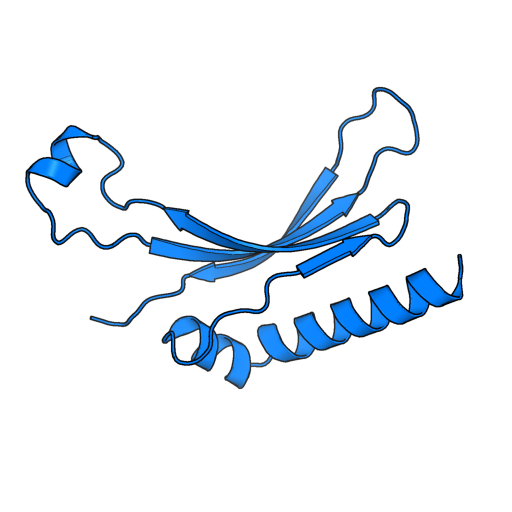 A 1 94 ? 6.071 -0.583 9.234 1.00 87.88 94 ARG A N 1
ATOM 681 C CA . ARG A 1 94 ? 6.325 -0.815 7.811 1.00 87.88 94 ARG A CA 1
ATOM 682 C C . ARG A 1 94 ? 6.295 -2.315 7.546 1.00 87.88 94 ARG A C 1
ATOM 684 O O . ARG A 1 94 ? 7.164 -3.027 8.037 1.00 87.88 94 ARG A O 1
ATOM 691 N N . LEU A 1 95 ? 5.320 -2.785 6.775 1.00 83.38 95 LEU A N 1
ATOM 692 C CA . LEU A 1 95 ? 5.221 -4.197 6.401 1.00 83.38 95 LEU A CA 1
ATOM 693 C C . LEU A 1 95 ? 6.128 -4.541 5.224 1.00 83.38 95 LEU A C 1
ATOM 695 O O . LEU A 1 95 ? 6.853 -5.528 5.260 1.00 83.38 95 LEU A O 1
ATOM 699 N N . ALA A 1 96 ? 6.063 -3.729 4.174 1.00 81.88 96 ALA A N 1
ATOM 700 C CA . ALA A 1 96 ? 6.798 -3.951 2.942 1.00 81.88 96 ALA A CA 1
ATOM 701 C C . ALA A 1 96 ? 7.184 -2.607 2.334 1.00 81.88 96 ALA A C 1
ATOM 703 O O . ALA A 1 96 ? 6.440 -1.632 2.439 1.00 81.88 96 ALA A O 1
ATOM 704 N N . SER A 1 97 ? 8.351 -2.572 1.702 1.00 85.06 97 SER A N 1
ATOM 705 C CA . SER A 1 97 ? 8.848 -1.432 0.944 1.00 85.06 97 SER A CA 1
ATOM 706 C C . SER A 1 97 ? 9.474 -1.970 -0.329 1.00 85.06 97 SER A C 1
ATOM 708 O O . SER A 1 97 ? 10.315 -2.867 -0.274 1.00 85.06 97 SER A O 1
ATOM 710 N N . LEU A 1 98 ? 9.060 -1.433 -1.464 1.00 83.31 98 LEU A N 1
ATOM 711 C CA . LEU A 1 98 ? 9.504 -1.856 -2.778 1.00 83.31 98 LEU A CA 1
ATOM 712 C C . LEU A 1 98 ? 9.972 -0.620 -3.531 1.00 83.31 98 LEU A C 1
ATOM 714 O O . LEU A 1 98 ? 9.193 0.310 -3.721 1.00 83.31 98 LEU A O 1
ATOM 718 N N . VAL A 1 99 ? 11.235 -0.608 -3.941 1.00 83.75 99 VAL A N 1
ATOM 719 C CA . VAL A 1 99 ? 11.707 0.377 -4.913 1.00 83.75 99 VAL A CA 1
ATOM 720 C C . VAL A 1 99 ? 11.149 -0.034 -6.268 1.00 83.75 99 VAL A C 1
ATOM 722 O O . VAL A 1 99 ? 11.286 -1.192 -6.668 1.00 83.75 99 VAL A O 1
ATOM 725 N N . ILE A 1 100 ? 10.460 0.896 -6.909 1.00 80.19 100 ILE A N 1
ATOM 726 C CA . ILE A 1 100 ? 9.987 0.787 -8.278 1.00 80.19 100 ILE A CA 1
ATOM 727 C C . ILE A 1 100 ? 11.050 1.461 -9.125 1.00 80.19 100 ILE A C 1
ATOM 729 O O . ILE A 1 100 ? 11.336 2.644 -8.947 1.00 80.19 100 ILE A O 1
ATOM 733 N N . ASP A 1 101 ? 11.676 0.656 -9.966 1.00 71.88 101 ASP A N 1
ATOM 734 C CA . ASP A 1 101 ? 12.773 1.067 -10.816 1.00 71.88 101 ASP A CA 1
ATOM 735 C C . ASP A 1 101 ? 12.387 0.721 -12.247 1.00 71.88 101 ASP A C 1
ATOM 737 O O . ASP A 1 101 ? 12.111 -0.434 -12.579 1.00 71.88 101 ASP A O 1
ATOM 741 N N . ASP A 1 102 ? 12.359 1.734 -13.098 1.00 61.75 102 ASP A N 1
ATOM 742 C CA . ASP A 1 102 ? 12.048 1.550 -14.509 1.00 61.75 102 ASP A CA 1
ATOM 743 C C . ASP A 1 102 ? 13.157 0.808 -15.264 1.00 61.75 102 ASP A C 1
ATOM 745 O O . ASP A 1 102 ? 12.951 0.477 -16.428 1.00 61.75 102 ASP A O 1
ATOM 749 N N . GLY A 1 103 ? 14.294 0.500 -14.624 1.00 54.19 103 GLY A N 1
ATOM 750 C CA . GLY A 1 103 ? 15.351 -0.301 -15.232 1.00 54.19 103 GLY A CA 1
ATOM 751 C C . GLY A 1 103 ? 15.862 0.358 -16.507 1.00 54.19 103 GLY A C 1
ATOM 752 O O . GLY A 1 103 ? 15.694 -0.188 -17.596 1.00 54.19 103 GLY A O 1
ATOM 753 N N . SER A 1 104 ? 16.436 1.551 -16.364 1.00 48.09 104 SER A N 1
ATOM 754 C CA . SER A 1 104 ? 17.230 2.195 -17.415 1.00 48.09 104 SER A CA 1
ATOM 755 C C . SER A 1 104 ? 18.702 1.865 -17.240 1.00 48.09 104 SER A C 1
ATOM 757 O O . SER A 1 104 ? 19.217 2.201 -16.148 1.00 48.09 104 SER A O 1
#